Protein AF-A0A392NXJ1-F1 (afdb_monomer_lite)

Secondary structure (DSSP, 8-state):
-HHHHHHHHHHTS-----------TT--TT---HHHHHHHHHHTTHHHHHHHHHTS------HHHHHHHHGGG-HHHHHS---HHHHHHHHHHHTT--S----

Radius of gyration: 22.17 Å; chains: 1; bounding box: 43×48×48 Å

InterPro domains:
  IPR001609 Myosin head, motor domain-like [PF00063] (2-98)
  IPR001609 Myosin head, motor domain-like [PS51456] (1-103)
  IPR027417 P-loop containing nucleoside triphosphate hydrolase [SSF52540] (2-99)
  IPR036961 Kinesin motor domain superfamily [G3DSA:3.40.850.10] (1-56)

Foldseek 3Di:
DVVVVVVVVCVVDDDDDDQDFDQDPVPDPPHGDPVRRVVSCVVVCVVVVVVVCVVACVDDDDLVVQCVVQCVQPVVLVVPPDDSLSSNVVSCVSVVHDDDDRD

Structure (mmCIF, N/CA/C/O backbone):
data_AF-A0A392NXJ1-F1
#
_entry.id   AF-A0A392NXJ1-F1
#
loop_
_atom_site.group_PDB
_atom_site.id
_atom_site.type_symbol
_atom_site.label_atom_id
_atom_site.label_alt_id
_atom_site.label_comp_id
_atom_site.label_asym_id
_atom_site.label_entity_id
_atom_site.label_seq_id
_atom_site.pdbx_PDB_ins_code
_atom_site.Cartn_x
_atom_site.Cartn_y
_atom_site.Cartn_z
_atom_site.occupancy
_atom_site.B_iso_or_equiv
_atom_site.auth_seq_id
_atom_site.auth_comp_id
_atom_site.auth_asym_id
_atom_site.auth_atom_id
_atom_site.pdbx_PDB_model_num
ATOM 1 N N . MET A 1 1 ? -8.858 30.348 16.603 1.00 68.88 1 MET A N 1
ATOM 2 C CA . MET A 1 1 ? -7.390 30.394 16.418 1.00 68.88 1 MET A CA 1
ATOM 3 C C . MET A 1 1 ? -6.656 29.098 16.788 1.00 68.88 1 MET A C 1
ATOM 5 O O . MET A 1 1 ? -5.568 28.904 16.280 1.00 68.88 1 MET A O 1
ATOM 9 N N . GLN A 1 2 ? -7.218 28.182 17.593 1.00 89.00 2 GLN A N 1
ATOM 10 C CA . GLN A 1 2 ? -6.496 26.965 18.023 1.00 89.00 2 GLN A CA 1
ATOM 11 C C . GLN A 1 2 ? -6.303 25.906 16.918 1.00 89.00 2 GLN A C 1
ATOM 13 O O . GLN A 1 2 ? -5.207 25.379 16.763 1.00 89.00 2 GLN A O 1
ATOM 18 N N . LEU A 1 3 ? -7.334 25.618 16.108 1.00 93.81 3 LEU A N 1
ATOM 19 C CA . LEU A 1 3 ? -7.213 24.656 14.999 1.00 93.81 3 LEU A CA 1
ATOM 20 C C . LEU A 1 3 ? -6.197 25.117 13.944 1.00 93.81 3 LEU A C 1
ATOM 22 O O . LEU A 1 3 ? -5.436 24.309 13.427 1.00 93.81 3 LEU A O 1
ATOM 26 N N . GLN A 1 4 ? -6.169 26.417 13.646 1.00 95.50 4 GLN A N 1
ATOM 27 C CA . GLN A 1 4 ? -5.248 26.980 12.661 1.00 95.50 4 GLN A CA 1
ATOM 28 C C . GLN A 1 4 ? -3.784 26.810 13.095 1.00 95.50 4 GLN A C 1
ATOM 30 O O . GLN A 1 4 ? -2.984 26.304 12.320 1.00 95.50 4 GLN A O 1
ATOM 35 N N . GLN A 1 5 ? -3.462 27.133 14.351 1.00 95.94 5 GLN A N 1
ATOM 36 C CA . GLN A 1 5 ? -2.115 26.948 14.908 1.00 95.94 5 GLN A CA 1
ATOM 37 C C . GLN A 1 5 ? -1.674 25.475 14.901 1.00 95.94 5 GLN A C 1
ATOM 39 O O . GLN A 1 5 ? -0.517 25.162 14.613 1.00 95.94 5 GLN A O 1
ATOM 44 N N . LEU A 1 6 ? -2.604 24.552 15.176 1.00 95.25 6 LEU A N 1
ATOM 45 C CA . LEU A 1 6 ? -2.338 23.118 15.076 1.00 95.25 6 LEU A CA 1
ATOM 46 C C . LEU A 1 6 ? -2.014 22.710 13.631 1.00 95.25 6 LEU A C 1
ATOM 48 O O . LEU A 1 6 ? -1.036 22.005 13.405 1.00 95.25 6 LEU A O 1
ATOM 52 N N . MET A 1 7 ? -2.806 23.168 12.658 1.00 96.81 7 MET A N 1
ATOM 53 C CA . MET A 1 7 ? -2.574 22.865 11.242 1.00 96.81 7 MET A CA 1
ATOM 54 C C . MET A 1 7 ? -1.248 23.440 10.737 1.00 96.81 7 MET A C 1
ATOM 56 O O . MET A 1 7 ? -0.540 22.754 10.011 1.00 96.81 7 MET A O 1
ATOM 60 N N . GLU A 1 8 ? -0.879 24.656 11.148 1.00 96.31 8 GLU A N 1
ATOM 61 C CA . GLU A 1 8 ? 0.424 25.258 10.825 1.00 96.31 8 GLU A CA 1
ATOM 62 C C . GLU A 1 8 ? 1.582 24.386 11.332 1.00 96.31 8 GLU A C 1
ATOM 64 O O . GLU A 1 8 ? 2.517 24.101 10.585 1.00 96.31 8 GLU A O 1
ATOM 69 N N . THR A 1 9 ? 1.476 23.877 12.563 1.00 95.12 9 THR A N 1
ATOM 70 C CA . THR A 1 9 ? 2.484 22.976 13.139 1.00 95.12 9 THR A CA 1
ATOM 71 C C . THR A 1 9 ? 2.552 21.651 12.377 1.00 95.12 9 THR A C 1
ATOM 73 O O . THR A 1 9 ? 3.636 21.230 11.985 1.00 95.12 9 THR A O 1
ATOM 76 N N . LEU A 1 10 ? 1.409 21.010 12.106 1.00 95.75 10 LEU A N 1
ATOM 77 C CA . LEU A 1 10 ? 1.357 19.733 11.380 1.00 95.75 10 LEU A CA 1
ATOM 78 C C . LEU A 1 10 ? 1.879 19.847 9.941 1.00 95.75 10 LEU A C 1
ATOM 80 O O . LEU A 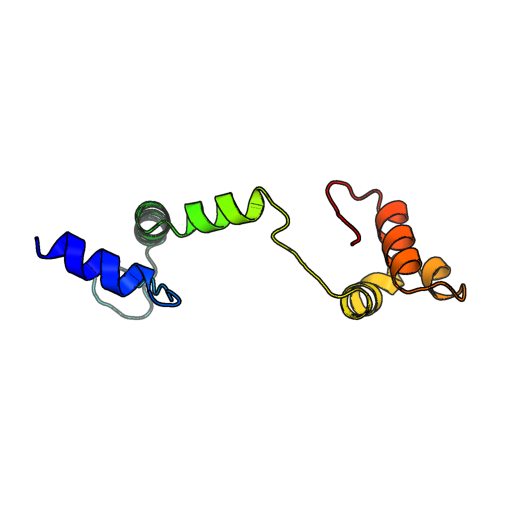1 10 ? 2.518 18.927 9.448 1.00 95.75 10 LEU A O 1
ATOM 84 N N . ASN A 1 11 ? 1.632 20.974 9.272 1.00 96.00 11 ASN A N 1
ATOM 85 C CA . ASN A 1 11 ? 2.108 21.208 7.907 1.00 96.00 11 ASN A CA 1
ATOM 86 C C . ASN A 1 11 ? 3.626 21.446 7.832 1.00 96.00 11 ASN A C 1
ATOM 88 O O . ASN A 1 11 ? 4.198 21.351 6.750 1.00 96.00 11 ASN A O 1
ATOM 92 N N . SER A 1 12 ? 4.276 21.762 8.957 1.00 96.81 12 SER A N 1
ATOM 93 C CA . SER A 1 12 ? 5.735 21.912 9.043 1.00 96.81 12 SER A CA 1
ATOM 94 C C . SER A 1 12 ? 6.488 20.600 9.301 1.00 96.81 12 SER A C 1
ATOM 96 O O . SER A 1 12 ? 7.715 20.617 9.399 1.00 96.81 12 SER A O 1
ATOM 98 N N . THR A 1 13 ? 5.786 19.468 9.417 1.00 96.94 13 THR A N 1
ATOM 99 C CA . THR A 1 13 ? 6.383 18.156 9.702 1.00 96.94 13 THR A CA 1
ATOM 100 C C . THR A 1 13 ? 6.087 17.139 8.602 1.00 96.94 13 THR A C 1
ATOM 102 O O . THR A 1 13 ? 5.290 17.378 7.697 1.00 96.94 13 THR A O 1
ATOM 105 N N . GLU A 1 14 ? 6.733 15.974 8.685 1.00 96.75 14 GLU A N 1
ATOM 106 C CA . GLU A 1 14 ? 6.352 14.801 7.901 1.00 96.75 14 GLU A CA 1
ATOM 107 C C . GLU A 1 14 ? 5.210 14.055 8.621 1.00 96.75 14 GLU A C 1
ATOM 109 O O . GLU A 1 14 ? 5.393 13.583 9.750 1.00 96.75 14 GLU A O 1
ATOM 114 N N . PRO A 1 15 ? 4.002 13.972 8.033 1.00 94.69 15 PRO A N 1
ATOM 115 C CA . PRO A 1 15 ? 2.863 13.373 8.708 1.00 94.69 15 PRO A CA 1
ATOM 116 C C . PRO A 1 15 ? 2.876 11.844 8.601 1.00 94.69 15 PRO A C 1
ATOM 118 O O . PRO A 1 15 ? 2.969 11.271 7.517 1.00 94.69 15 PRO A O 1
ATOM 121 N N . HIS A 1 16 ? 2.641 11.175 9.730 1.00 95.06 16 HIS A N 1
ATOM 122 C CA . HIS A 1 16 ? 2.374 9.738 9.788 1.00 95.06 16 HIS A CA 1
ATOM 123 C C . HIS A 1 16 ? 0.962 9.493 10.325 1.00 95.06 16 HIS A C 1
ATOM 125 O O . HIS A 1 16 ? 0.593 9.981 11.394 1.00 95.06 16 HIS A O 1
ATOM 131 N N . TYR A 1 17 ? 0.155 8.727 9.590 1.00 93.81 17 TYR A N 1
ATOM 132 C CA . TYR A 1 17 ? -1.248 8.487 9.931 1.00 93.81 17 TYR A CA 1
ATOM 133 C C . TYR A 1 17 ? -1.456 7.078 10.483 1.00 93.81 17 TYR A C 1
ATOM 135 O O . TYR A 1 17 ? -1.118 6.091 9.835 1.00 93.81 17 TYR A O 1
ATOM 143 N N . VAL A 1 18 ? -2.103 6.981 11.646 1.00 95.81 18 VAL A N 1
ATOM 144 C CA . VAL A 1 18 ? -2.552 5.712 12.237 1.00 95.81 18 VAL A CA 1
ATOM 145 C C . VAL A 1 18 ? -4.081 5.658 12.207 1.00 95.81 18 VAL A C 1
ATOM 147 O O . VAL A 1 18 ? -4.762 6.634 12.535 1.00 95.81 18 VAL A O 1
ATOM 150 N N . ARG A 1 19 ? -4.637 4.519 11.779 1.00 96.50 19 ARG A N 1
ATOM 151 C CA . ARG A 1 19 ? -6.084 4.256 11.742 1.00 96.50 19 ARG A CA 1
ATOM 152 C C . ARG A 1 19 ? -6.400 3.034 12.596 1.00 96.50 19 ARG A C 1
ATOM 154 O O . ARG A 1 19 ? -6.068 1.913 12.227 1.00 96.50 19 ARG A O 1
ATOM 161 N N . CYS A 1 20 ? -7.045 3.258 13.733 1.00 96.56 20 CYS A N 1
ATOM 162 C CA . CYS A 1 20 ? -7.501 2.183 14.607 1.00 96.56 20 CYS A CA 1
ATOM 163 C C . CYS A 1 20 ? -8.818 1.597 14.083 1.00 96.56 20 CYS A C 1
ATOM 165 O O . CYS A 1 20 ? -9.698 2.342 13.653 1.00 96.56 20 CYS A O 1
ATOM 167 N N . VAL A 1 21 ? -8.965 0.274 14.155 1.00 96.81 21 VAL A N 1
ATOM 168 C CA . VAL A 1 21 ? -10.184 -0.441 13.753 1.00 96.81 21 VAL A CA 1
ATOM 169 C C . VAL A 1 21 ? -10.705 -1.237 14.942 1.00 96.81 21 VAL A C 1
ATOM 171 O O . VAL A 1 21 ? -9.984 -2.051 15.518 1.00 96.81 21 VAL A O 1
ATOM 174 N N . LYS A 1 22 ? -11.969 -1.017 15.305 1.00 96.44 22 LYS A N 1
ATOM 175 C CA . LYS A 1 22 ? -12.661 -1.784 16.341 1.00 96.44 22 LYS A CA 1
ATOM 176 C C . LYS A 1 22 ? -13.252 -3.053 15.714 1.00 96.44 22 LYS A C 1
ATOM 178 O O . LYS A 1 22 ? -14.074 -2.926 14.801 1.00 96.44 22 LYS A O 1
ATOM 183 N N . PRO A 1 23 ? -12.878 -4.259 16.184 1.00 97.44 23 PRO A N 1
ATOM 184 C CA . PRO A 1 23 ? -13.254 -5.498 15.509 1.00 97.44 23 PRO A CA 1
ATOM 185 C C . PRO A 1 23 ? -14.715 -5.908 15.750 1.00 97.44 23 PRO A C 1
ATOM 187 O O . PRO A 1 23 ? -15.299 -6.586 14.914 1.00 97.44 23 PRO A O 1
ATOM 190 N N . ASN A 1 24 ? -15.311 -5.502 16.874 1.00 97.25 24 ASN A N 1
ATOM 191 C CA . ASN A 1 24 ? -16.710 -5.765 17.221 1.00 97.25 24 ASN A CA 1
ATOM 192 C C . ASN A 1 24 ? -17.212 -4.773 18.276 1.00 97.25 24 ASN A C 1
ATOM 194 O O . ASN A 1 24 ? -16.412 -4.175 18.999 1.00 97.25 24 ASN A O 1
ATOM 198 N N . ASN A 1 25 ? -18.531 -4.633 18.420 1.00 96.06 25 ASN A N 1
ATOM 199 C CA . ASN A 1 25 ? -19.120 -3.765 19.447 1.00 96.06 25 ASN A CA 1
ATOM 200 C C . ASN A 1 25 ? -19.299 -4.413 20.824 1.00 96.06 25 ASN A C 1
ATOM 202 O O . ASN A 1 25 ? -19.505 -3.691 21.797 1.00 96.06 25 ASN A O 1
ATOM 206 N N . LEU A 1 26 ? -19.141 -5.734 20.918 1.00 96.44 26 LEU A N 1
ATOM 207 C CA . LEU A 1 26 ? -19.263 -6.506 22.157 1.00 96.44 26 LEU A CA 1
ATOM 208 C C . LEU A 1 26 ? -18.055 -6.371 23.097 1.00 96.44 26 LEU A C 1
ATOM 210 O O . LEU A 1 26 ? -18.110 -6.876 24.216 1.00 96.44 26 LEU A O 1
ATOM 214 N N . LEU A 1 27 ? -16.975 -5.719 22.651 1.00 94.88 27 LEU A N 1
ATOM 215 C CA . LEU A 1 27 ? -15.715 -5.568 23.392 1.00 94.88 27 LEU A CA 1
ATOM 216 C C . LEU A 1 27 ? -15.082 -6.916 23.773 1.00 94.88 27 LEU A C 1
ATOM 218 O O . LEU A 1 27 ? -14.428 -7.038 24.806 1.00 94.88 27 LEU A O 1
ATOM 222 N N . LYS A 1 28 ? -15.274 -7.939 22.934 1.00 96.94 28 LYS A N 1
ATOM 223 C CA . LYS A 1 28 ? -14.734 -9.285 23.155 1.00 96.94 28 LYS A CA 1
ATOM 224 C C . LYS A 1 28 ? -13.594 -9.595 22.184 1.00 96.94 28 LYS A C 1
ATOM 226 O O . LYS A 1 28 ? -13.647 -9.167 21.030 1.00 96.94 28 LYS A O 1
ATOM 231 N N . PRO A 1 29 ? -12.570 -10.349 22.612 1.00 96.44 29 PRO A N 1
ATOM 232 C CA . PRO A 1 29 ? -11.519 -10.800 21.709 1.00 96.44 29 PRO A CA 1
ATOM 233 C C . PRO A 1 29 ? -12.066 -11.805 20.684 1.00 96.44 29 PRO A C 1
ATOM 235 O O . PRO A 1 29 ? -13.108 -12.419 20.903 1.00 96.44 29 PRO A O 1
ATOM 238 N N . ALA A 1 30 ? -11.344 -11.979 19.574 1.00 95.56 30 ALA A N 1
ATOM 239 C CA . ALA A 1 30 ? -11.614 -12.978 18.531 1.00 95.56 30 ALA A CA 1
ATOM 240 C C . ALA A 1 30 ? -12.986 -12.893 17.819 1.00 95.56 30 ALA A C 1
ATOM 242 O O . ALA A 1 30 ? -13.345 -13.805 17.080 1.00 95.56 30 ALA A O 1
ATOM 243 N N . ILE A 1 31 ? -13.732 -11.794 17.976 1.00 97.06 31 ILE A N 1
ATOM 244 C CA . ILE A 1 31 ? -14.963 -11.530 17.213 1.00 97.06 31 ILE A CA 1
ATOM 245 C C . ILE A 1 31 ? -14.679 -10.463 16.155 1.00 97.06 31 ILE A C 1
ATOM 247 O O . ILE A 1 31 ? -14.236 -9.365 16.494 1.00 97.06 31 ILE A O 1
ATOM 251 N N . PHE A 1 32 ? -14.966 -10.779 14.891 1.00 96.94 32 PHE A N 1
ATOM 252 C CA . PHE A 1 32 ? -14.759 -9.900 13.739 1.00 96.94 32 PHE A CA 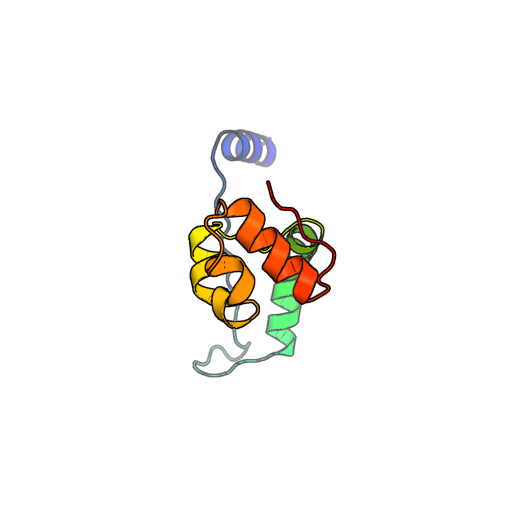1
ATOM 253 C C . PHE A 1 32 ? -16.093 -9.604 13.039 1.00 96.94 32 PHE A C 1
ATOM 255 O O . PHE A 1 32 ? -16.688 -10.476 12.408 1.00 96.94 32 PHE A O 1
ATOM 262 N N . GLU A 1 33 ? -16.564 -8.363 13.133 1.00 97.94 33 GLU A N 1
ATOM 263 C CA . GLU A 1 33 ? -17.812 -7.894 12.528 1.00 97.94 33 GLU A CA 1
ATOM 264 C C . GLU A 1 33 ? -17.524 -7.179 11.203 1.00 97.94 33 GLU A C 1
ATOM 266 O O . GLU A 1 33 ? -17.248 -5.978 11.163 1.00 97.94 33 GLU A O 1
ATOM 271 N N . ASN A 1 34 ? -17.612 -7.923 10.097 1.00 97.31 34 ASN A N 1
ATOM 272 C CA . ASN A 1 34 ? -17.232 -7.439 8.766 1.00 97.31 34 ASN A CA 1
ATOM 273 C C . ASN A 1 34 ? -17.927 -6.119 8.385 1.00 97.31 34 ASN A C 1
ATOM 275 O O . ASN A 1 34 ? -17.255 -5.170 7.996 1.00 97.31 34 ASN A O 1
ATOM 279 N N . VAL A 1 35 ? -19.249 -6.023 8.565 1.00 97.19 35 VAL A N 1
ATOM 280 C CA . VAL A 1 35 ? -20.028 -4.830 8.184 1.00 97.19 35 VAL A CA 1
ATOM 281 C C . VAL A 1 35 ? -19.520 -3.575 8.904 1.00 97.19 35 VAL A C 1
ATOM 283 O O . VAL A 1 35 ? -19.260 -2.555 8.263 1.00 97.19 35 VAL A O 1
ATOM 286 N N . ASN A 1 36 ? -19.299 -3.669 10.218 1.00 96.56 36 ASN A N 1
ATOM 287 C CA . ASN A 1 36 ? -18.830 -2.548 11.034 1.00 96.56 36 ASN A CA 1
ATOM 288 C C . ASN A 1 36 ? -17.396 -2.146 10.681 1.00 96.56 36 ASN A C 1
ATOM 290 O O . ASN A 1 36 ? -17.067 -0.960 10.652 1.00 96.56 36 ASN A O 1
ATOM 294 N N . ILE A 1 37 ? -16.530 -3.116 10.392 1.00 97.62 37 ILE A N 1
ATOM 295 C CA . ILE A 1 37 ? -15.149 -2.855 9.977 1.00 97.62 37 ILE A CA 1
ATOM 296 C C . ILE A 1 37 ? -15.117 -2.216 8.587 1.00 97.62 37 ILE A C 1
ATOM 298 O O . ILE A 1 37 ? -14.440 -1.211 8.390 1.00 97.62 37 ILE A O 1
ATOM 302 N N . MET A 1 38 ? -15.899 -2.726 7.636 1.00 97.88 38 MET A N 1
ATOM 303 C CA . MET A 1 38 ? -16.002 -2.149 6.295 1.00 97.88 38 MET A CA 1
ATOM 304 C C . MET A 1 38 ? -16.500 -0.703 6.334 1.00 97.88 38 MET A C 1
ATOM 306 O O . MET A 1 38 ? -15.980 0.142 5.603 1.00 97.88 38 MET A O 1
ATOM 310 N N . GLN A 1 39 ? -17.461 -0.390 7.207 1.00 97.56 39 GLN A N 1
ATOM 311 C CA . GLN A 1 39 ? -17.906 0.986 7.420 1.00 97.56 39 GLN A CA 1
ATOM 312 C C . GLN A 1 39 ? -16.783 1.865 7.991 1.00 97.56 39 GLN A C 1
ATOM 314 O O . GLN A 1 39 ? -16.552 2.956 7.474 1.00 97.56 39 GLN A O 1
ATOM 319 N N . GLN A 1 40 ? -16.034 1.384 8.989 1.00 97.94 40 GLN A N 1
ATOM 320 C CA . GLN A 1 40 ? -14.877 2.105 9.538 1.00 97.94 40 GLN A CA 1
ATOM 321 C C . GLN A 1 40 ? -13.796 2.366 8.478 1.00 97.94 40 GLN A C 1
ATOM 323 O O . GLN A 1 40 ? -13.269 3.472 8.410 1.00 97.94 40 GLN A O 1
ATOM 328 N N . LEU A 1 41 ? -13.491 1.396 7.611 1.00 98.06 41 LEU A N 1
ATOM 329 C CA . LEU A 1 41 ? -12.502 1.561 6.537 1.00 98.06 41 LEU A CA 1
ATOM 330 C C . LEU A 1 41 ? -12.941 2.589 5.482 1.00 98.06 41 LEU A C 1
ATOM 332 O O . LEU A 1 41 ? -12.098 3.307 4.939 1.00 98.06 41 LEU A O 1
ATOM 336 N N . ARG A 1 42 ? -14.249 2.685 5.207 1.00 97.19 42 ARG A N 1
ATOM 337 C CA . ARG A 1 42 ? -14.826 3.719 4.332 1.00 97.19 42 ARG A CA 1
ATOM 338 C C . ARG A 1 42 ? -14.755 5.096 4.986 1.00 97.19 42 ARG A C 1
ATOM 340 O O . ARG A 1 42 ? -14.133 5.997 4.436 1.00 97.19 42 ARG A O 1
ATOM 347 N N . CYS A 1 43 ? -15.345 5.248 6.172 1.00 96.62 43 CYS A N 1
ATOM 348 C CA . CYS A 1 43 ? -15.423 6.532 6.873 1.00 96.62 43 CYS A CA 1
ATOM 349 C C . CYS A 1 43 ? -14.047 7.045 7.330 1.00 96.62 43 CYS A C 1
ATOM 351 O O . CYS A 1 43 ? -13.820 8.248 7.355 1.00 96.62 43 CYS A O 1
ATOM 353 N N . GLY A 1 44 ? -13.114 6.146 7.658 1.00 95.38 44 GLY A N 1
ATOM 354 C CA . GLY A 1 44 ? -11.735 6.473 8.033 1.00 95.38 44 GLY A CA 1
ATOM 355 C C . GLY A 1 44 ? -10.816 6.806 6.851 1.00 95.38 44 GLY A C 1
ATOM 356 O O . GLY A 1 44 ? -9.634 7.092 7.066 1.00 95.38 44 GLY A O 1
ATOM 357 N N . GLY A 1 45 ? -11.334 6.748 5.618 1.00 96.06 45 GLY A N 1
ATOM 358 C CA . GLY A 1 45 ? -10.615 7.098 4.393 1.00 96.06 45 GLY A CA 1
ATOM 359 C C . GLY A 1 45 ? -9.601 6.056 3.918 1.00 96.06 45 GLY A C 1
ATOM 360 O O . GLY A 1 45 ? -8.859 6.331 2.982 1.00 96.06 45 GLY A O 1
ATOM 361 N N . VAL A 1 46 ? -9.552 4.860 4.518 1.00 97.31 46 VAL A N 1
ATOM 362 C CA . VAL A 1 46 ? -8.584 3.813 4.139 1.00 97.31 46 VAL A CA 1
ATOM 363 C C . VAL A 1 46 ? -8.853 3.317 2.721 1.00 97.31 46 VAL A C 1
ATOM 365 O O . VAL A 1 46 ? -7.939 3.263 1.903 1.00 97.31 46 VAL A O 1
ATOM 368 N N . LEU A 1 47 ? -10.114 3.006 2.400 1.00 97.06 47 LEU A N 1
ATOM 369 C CA . LEU A 1 47 ? -10.472 2.560 1.048 1.00 97.06 47 LEU A CA 1
ATOM 370 C C . LEU A 1 47 ? -10.281 3.667 0.007 1.00 97.06 47 LEU A C 1
ATOM 372 O O . LEU A 1 47 ? -9.918 3.389 -1.131 1.00 97.06 47 LEU A O 1
ATOM 376 N N . GLU A 1 48 ? -10.483 4.918 0.411 1.00 97.12 48 GLU A N 1
ATOM 377 C CA . GLU A 1 48 ? -10.300 6.073 -0.461 1.00 97.12 48 GLU A CA 1
ATOM 378 C C . GLU A 1 48 ? -8.817 6.335 -0.754 1.00 97.12 48 GLU A C 1
ATOM 380 O O . GLU A 1 48 ? -8.445 6.554 -1.903 1.00 97.12 48 GLU A O 1
ATOM 385 N N . ALA A 1 49 ? -7.947 6.210 0.251 1.00 95.25 49 ALA A N 1
ATOM 386 C CA . ALA A 1 49 ? -6.501 6.294 0.064 1.00 95.25 49 ALA A CA 1
ATOM 387 C C . ALA A 1 49 ? -5.983 5.196 -0.883 1.00 95.25 49 ALA A C 1
ATOM 389 O O . ALA A 1 49 ? -5.170 5.472 -1.766 1.00 95.25 49 ALA A O 1
ATOM 390 N N . ILE A 1 50 ? -6.498 3.967 -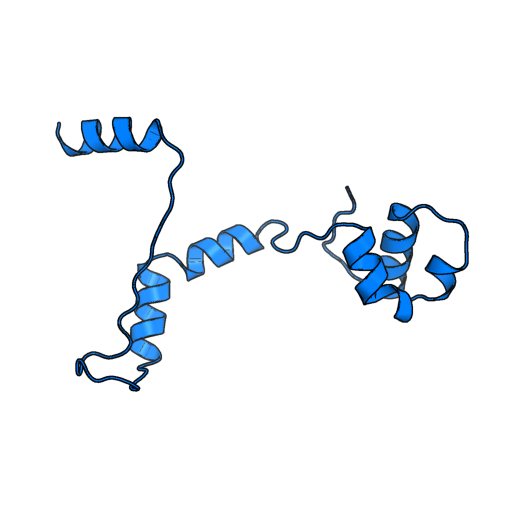0.750 1.00 95.31 50 ILE A N 1
ATOM 391 C CA . ILE A 1 50 ? -6.200 2.873 -1.687 1.00 95.31 50 ILE A CA 1
ATOM 392 C C . ILE A 1 50 ? -6.670 3.243 -3.098 1.00 95.31 50 ILE A C 1
ATOM 394 O O . ILE A 1 50 ? -5.898 3.121 -4.045 1.00 95.31 50 ILE A O 1
ATOM 398 N N . ARG A 1 51 ? -7.902 3.746 -3.245 1.00 96.50 51 ARG A N 1
ATOM 399 C CA . ARG A 1 51 ? -8.464 4.157 -4.539 1.00 96.50 51 ARG A CA 1
ATOM 400 C C . ARG A 1 51 ? -7.607 5.222 -5.226 1.00 96.50 51 ARG A C 1
ATOM 402 O O . ARG A 1 51 ? -7.337 5.098 -6.417 1.00 96.50 51 ARG A O 1
ATOM 409 N N . ILE A 1 52 ? -7.164 6.237 -4.483 1.00 95.56 52 ILE A N 1
ATOM 410 C CA . ILE A 1 52 ? -6.283 7.300 -4.989 1.00 95.56 52 ILE A CA 1
ATOM 411 C C . ILE A 1 52 ? -4.931 6.717 -5.419 1.00 95.56 52 ILE A C 1
ATOM 413 O O . ILE A 1 52 ? -4.458 7.024 -6.510 1.00 95.56 52 ILE A O 1
ATOM 417 N N . SER A 1 53 ? -4.336 5.829 -4.617 1.00 94.06 53 SER A N 1
ATOM 418 C CA . SER A 1 53 ? -3.080 5.147 -4.969 1.00 94.06 53 SER A CA 1
ATOM 419 C C . SER A 1 53 ? -3.210 4.324 -6.259 1.00 94.06 53 SER A C 1
ATOM 421 O O . SER A 1 53 ? -2.351 4.388 -7.141 1.00 94.06 53 SER A O 1
ATOM 423 N N . CYS A 1 54 ? -4.327 3.609 -6.418 1.00 93.25 54 CYS A N 1
ATOM 424 C CA . CYS A 1 54 ? -4.636 2.819 -7.609 1.00 93.25 54 CYS A CA 1
ATOM 425 C C . CYS A 1 54 ? -4.898 3.650 -8.872 1.00 93.25 54 CYS A C 1
ATOM 427 O O . CYS A 1 54 ? -4.826 3.092 -9.962 1.00 93.25 54 CYS A O 1
ATOM 429 N N . ALA A 1 55 ? -5.188 4.949 -8.756 1.00 93.06 55 ALA A N 1
ATOM 430 C CA . ALA A 1 55 ? -5.321 5.831 -9.917 1.00 93.06 55 ALA A CA 1
ATOM 431 C C . ALA A 1 55 ? -3.963 6.170 -10.568 1.00 93.06 55 ALA A C 1
ATOM 433 O O . ALA A 1 55 ? -3.934 6.671 -11.690 1.00 93.06 55 ALA A O 1
ATOM 434 N N . GLY A 1 56 ? -2.852 5.911 -9.870 1.00 91.81 56 GLY A N 1
ATOM 435 C CA . GLY A 1 56 ? -1.497 5.978 -10.414 1.00 91.81 56 GLY A CA 1
ATOM 436 C C . GLY A 1 56 ? -0.919 4.587 -10.698 1.00 91.81 56 GLY A C 1
ATOM 437 O O . GLY A 1 56 ? -1.592 3.709 -11.227 1.00 91.81 56 GLY A O 1
ATOM 438 N N . TYR A 1 57 ? 0.340 4.377 -10.303 1.00 91.88 57 TYR A N 1
ATOM 439 C CA . TYR A 1 57 ? 1.025 3.080 -10.360 1.00 91.88 57 TYR A CA 1
ATOM 440 C C . TYR A 1 57 ? 1.282 2.567 -8.933 1.00 91.88 57 TYR A C 1
ATOM 442 O O . TYR A 1 57 ? 2.342 2.859 -8.364 1.00 91.88 57 TYR A O 1
ATOM 450 N N . PRO A 1 58 ? 0.318 1.844 -8.324 1.00 92.50 58 PRO A N 1
ATOM 451 C CA . PRO A 1 58 ? 0.398 1.423 -6.922 1.00 92.50 58 PRO A CA 1
ATOM 452 C C . PRO A 1 58 ? 1.457 0.338 -6.691 1.00 92.50 58 PRO A C 1
ATOM 454 O O . PRO A 1 58 ? 1.964 0.189 -5.584 1.00 92.50 58 PRO A O 1
ATOM 457 N N . THR A 1 59 ? 1.799 -0.427 -7.732 1.00 91.94 59 THR A N 1
ATOM 458 C CA . THR A 1 59 ? 2.857 -1.440 -7.681 1.00 91.94 59 THR A CA 1
ATOM 459 C C . THR A 1 59 ? 4.107 -0.892 -8.351 1.00 91.94 59 THR A C 1
ATOM 461 O O . THR A 1 59 ? 4.083 -0.564 -9.534 1.00 91.94 59 THR A O 1
ATOM 464 N N . ARG A 1 60 ? 5.205 -0.826 -7.597 1.00 93.44 60 ARG A N 1
ATOM 465 C CA . ARG A 1 60 ? 6.531 -0.434 -8.083 1.00 93.44 60 ARG A CA 1
ATOM 466 C C . ARG A 1 60 ? 7.523 -1.504 -7.660 1.00 93.44 60 ARG A C 1
ATOM 468 O O . ARG A 1 60 ? 7.476 -1.953 -6.518 1.00 93.44 60 ARG A O 1
ATOM 475 N N . ARG A 1 61 ? 8.370 -1.943 -8.583 1.00 94.50 61 ARG A N 1
ATOM 476 C CA . ARG A 1 61 ? 9.383 -2.977 -8.347 1.00 94.50 61 ARG A CA 1
ATOM 477 C C . ARG A 1 61 ? 10.670 -2.555 -9.027 1.00 94.50 61 ARG A C 1
ATOM 479 O O . ARG A 1 61 ? 10.614 -1.974 -10.110 1.00 94.50 61 ARG A O 1
ATOM 486 N N . ALA A 1 62 ? 11.801 -2.861 -8.405 1.00 95.75 62 ALA A N 1
ATOM 487 C CA . ALA A 1 62 ? 13.083 -2.750 -9.085 1.00 95.75 62 ALA A CA 1
ATOM 488 C C . ALA A 1 62 ? 13.157 -3.781 -10.224 1.00 95.75 62 ALA A C 1
ATOM 490 O O . ALA A 1 62 ? 12.540 -4.848 -10.135 1.00 95.75 62 ALA A O 1
ATOM 491 N N . PHE A 1 63 ? 13.920 -3.487 -11.279 1.00 95.06 63 PHE A N 1
ATOM 492 C CA . PHE A 1 63 ? 14.040 -4.394 -12.425 1.00 95.06 63 PHE A CA 1
ATOM 493 C C . PHE A 1 63 ? 14.577 -5.762 -12.019 1.00 95.06 63 PHE A C 1
ATOM 495 O O . PHE A 1 63 ? 13.944 -6.768 -12.327 1.00 95.06 63 PHE A O 1
ATOM 502 N N . PHE A 1 64 ? 15.650 -5.804 -11.230 1.00 93.81 64 PHE A N 1
ATOM 503 C CA . PHE A 1 64 ? 16.178 -7.050 -10.680 1.00 93.81 64 PHE A CA 1
ATOM 504 C C . PHE A 1 64 ? 15.114 -7.901 -9.956 1.00 93.81 64 PHE A C 1
ATOM 506 O O . PHE A 1 64 ? 15.002 -9.098 -10.216 1.00 93.81 64 PHE A O 1
ATOM 513 N N . GLU A 1 65 ? 14.285 -7.308 -9.086 1.00 96.12 65 GLU A N 1
ATOM 514 C CA . GLU A 1 65 ? 13.227 -8.045 -8.371 1.00 96.12 65 GLU A CA 1
ATOM 515 C C . GLU A 1 65 ? 12.146 -8.574 -9.316 1.00 96.12 65 GLU A C 1
ATOM 517 O O . GLU A 1 65 ? 11.608 -9.667 -9.116 1.00 96.12 65 GLU A O 1
ATOM 522 N N . PHE A 1 66 ? 11.800 -7.784 -10.334 1.00 95.88 66 PHE A N 1
ATOM 523 C CA . PHE A 1 66 ? 10.841 -8.185 -11.352 1.00 95.88 66 PHE A CA 1
ATOM 524 C C . PHE A 1 66 ? 11.383 -9.360 -12.172 1.00 95.88 66 PHE A C 1
ATOM 526 O O . PHE A 1 66 ? 10.709 -10.382 -12.285 1.00 95.88 66 PHE A O 1
ATOM 533 N N . ILE A 1 67 ? 12.613 -9.257 -12.679 1.00 94.88 67 ILE A N 1
ATOM 534 C CA . ILE A 1 67 ? 13.257 -10.299 -13.485 1.00 94.88 67 ILE A CA 1
ATOM 535 C C . ILE A 1 67 ? 13.420 -11.576 -12.672 1.00 94.88 67 ILE A C 1
ATOM 537 O O . ILE A 1 67 ? 13.029 -12.639 -13.138 1.00 94.88 67 ILE A O 1
ATOM 541 N N . ASN A 1 68 ? 13.930 -11.486 -11.442 1.00 94.44 68 ASN A N 1
ATOM 542 C CA . ASN A 1 68 ? 14.107 -12.647 -10.570 1.00 94.44 68 ASN A CA 1
ATOM 543 C C . ASN A 1 68 ? 12.784 -13.412 -10.384 1.00 94.44 68 ASN A C 1
ATOM 545 O O . ASN A 1 68 ? 12.741 -14.636 -10.472 1.00 94.44 68 ASN A O 1
ATOM 549 N N . ARG A 1 69 ? 11.676 -12.682 -10.214 1.00 95.81 69 ARG A N 1
ATOM 550 C CA . ARG A 1 69 ? 10.355 -13.283 -10.026 1.00 95.81 69 ARG A CA 1
ATOM 551 C C . ARG A 1 69 ? 9.725 -13.824 -11.313 1.00 95.81 69 ARG A C 1
ATOM 553 O O . ARG A 1 69 ? 8.966 -14.788 -11.237 1.00 95.81 69 ARG A O 1
ATOM 560 N N . PHE A 1 70 ? 9.957 -13.178 -12.455 1.00 95.25 70 PHE A N 1
ATOM 561 C CA . PHE A 1 70 ? 9.167 -13.390 -13.674 1.00 95.25 70 PHE A CA 1
ATOM 562 C C . PHE A 1 70 ? 9.970 -13.868 -14.890 1.00 95.25 70 PHE A C 1
ATOM 564 O O . PHE A 1 70 ? 9.376 -14.089 -15.943 1.00 95.25 70 PHE A O 1
ATOM 571 N N . SER A 1 71 ? 11.279 -14.094 -14.764 1.00 93.44 71 SER A N 1
ATOM 572 C CA . SER A 1 71 ? 12.143 -14.618 -15.837 1.00 93.44 71 SER A CA 1
ATOM 573 C C . SER A 1 71 ? 11.616 -15.917 -16.447 1.00 93.44 71 SER A C 1
ATOM 575 O O . SER A 1 71 ? 11.679 -16.100 -17.657 1.00 93.44 71 SER A O 1
ATOM 577 N N . LEU A 1 72 ? 10.999 -16.778 -15.634 1.00 94.00 72 LEU A N 1
ATOM 578 C CA . LEU A 1 72 ? 10.386 -18.035 -16.076 1.00 94.00 72 LEU A CA 1
ATOM 579 C C . LEU A 1 72 ? 9.262 -17.851 -17.110 1.00 94.00 72 LEU A C 1
ATOM 581 O O . LEU A 1 72 ? 8.951 -18.788 -17.838 1.00 94.00 72 LEU A O 1
ATOM 585 N N . LEU A 1 73 ? 8.645 -16.667 -17.184 1.00 94.19 73 LEU A N 1
ATOM 586 C CA . LEU A 1 73 ? 7.600 -16.371 -18.169 1.00 94.19 73 LEU A CA 1
ATOM 587 C C . LEU A 1 73 ? 8.186 -16.105 -19.566 1.00 94.19 73 LEU A C 1
ATOM 589 O O . LEU A 1 73 ? 7.530 -16.371 -20.576 1.00 94.19 73 LEU A O 1
ATOM 593 N N . ALA A 1 74 ? 9.427 -15.619 -19.637 1.00 92.19 74 ALA A N 1
ATOM 594 C CA . ALA A 1 74 ? 10.158 -15.401 -20.882 1.00 92.19 74 ALA A CA 1
ATOM 595 C C . ALA A 1 74 ? 11.650 -15.761 -20.731 1.00 92.19 74 ALA A C 1
ATOM 597 O O . ALA A 1 74 ? 12.488 -14.857 -20.686 1.00 92.19 74 ALA A O 1
ATOM 598 N N . PRO A 1 75 ? 12.002 -17.060 -20.657 1.00 89.81 75 PRO A N 1
ATOM 599 C CA . PRO A 1 75 ? 13.398 -17.490 -20.535 1.00 89.81 75 PRO A CA 1
ATOM 600 C C . PRO A 1 75 ? 14.296 -16.924 -21.647 1.00 89.81 75 PRO A C 1
ATOM 602 O O . PRO A 1 75 ? 15.415 -16.475 -21.392 1.00 89.81 75 PRO A O 1
ATOM 605 N N . GLU A 1 76 ? 13.760 -16.807 -22.863 1.00 89.06 76 GLU A N 1
ATOM 606 C CA . GLU A 1 76 ? 14.451 -16.241 -24.022 1.00 89.06 76 GLU A CA 1
ATOM 607 C C . GLU A 1 76 ? 14.831 -14.758 -23.843 1.00 89.06 76 GLU A C 1
ATOM 609 O O . GLU A 1 76 ? 15.773 -14.263 -24.466 1.00 89.06 76 GLU A O 1
ATOM 614 N N . ALA A 1 77 ? 14.120 -14.027 -22.975 1.00 86.75 77 ALA A N 1
ATOM 615 C CA . ALA A 1 77 ? 14.429 -12.633 -22.677 1.00 86.75 77 ALA A CA 1
ATOM 616 C C . ALA A 1 77 ? 15.707 -12.508 -21.838 1.00 86.75 77 ALA A C 1
ATOM 618 O O . ALA A 1 77 ? 16.442 -11.533 -22.012 1.00 86.75 77 ALA A O 1
ATOM 619 N N . THR A 1 78 ? 15.970 -13.493 -20.971 1.00 81.25 78 THR A N 1
ATOM 620 C CA . THR A 1 78 ? 17.138 -13.547 -20.078 1.00 81.25 78 THR A CA 1
ATOM 621 C C . THR A 1 78 ? 18.371 -14.203 -20.694 1.00 81.25 78 THR A C 1
ATOM 623 O O . THR A 1 78 ? 19.478 -13.941 -20.237 1.00 81.25 78 THR A O 1
ATOM 626 N N . GLU A 1 79 ? 18.205 -15.043 -21.717 1.00 76.88 79 GLU A N 1
ATOM 627 C CA . GLU A 1 79 ? 19.320 -15.727 -22.394 1.00 76.88 79 GLU A CA 1
ATOM 628 C C . GLU A 1 79 ? 20.140 -14.791 -23.289 1.00 76.88 79 GLU A C 1
ATOM 630 O O . GLU A 1 79 ? 21.345 -14.964 -23.467 1.00 76.88 79 GLU A O 1
ATOM 635 N N . ALA A 1 80 ? 19.492 -13.774 -23.851 1.00 69.44 80 ALA A N 1
ATOM 636 C CA . ALA A 1 80 ? 20.183 -12.725 -24.578 1.00 69.44 80 ALA A CA 1
ATOM 637 C C . ALA A 1 80 ? 20.830 -11.747 -23.583 1.00 69.44 80 ALA A C 1
ATOM 639 O O . ALA A 1 80 ? 20.207 -11.381 -22.590 1.00 69.44 80 ALA A O 1
ATOM 640 N N . ASN A 1 81 ? 22.061 -11.307 -23.878 1.00 75.88 81 ASN A N 1
ATOM 641 C CA . ASN A 1 81 ? 22.884 -10.386 -23.076 1.00 75.88 81 ASN A CA 1
ATOM 642 C C . ASN A 1 81 ? 22.306 -8.949 -23.081 1.00 75.88 81 ASN A C 1
ATOM 644 O O . ASN A 1 81 ? 22.949 -7.996 -23.517 1.00 75.88 81 ASN 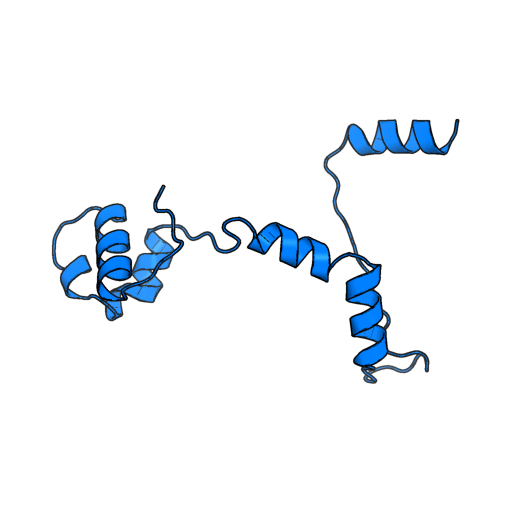A O 1
ATOM 648 N N . ASN A 1 82 ? 21.035 -8.831 -22.701 1.00 80.69 82 ASN A N 1
ATOM 649 C CA . ASN A 1 82 ? 20.250 -7.610 -22.658 1.00 80.69 82 ASN A CA 1
ATOM 650 C C . ASN A 1 82 ? 20.430 -6.928 -21.301 1.00 80.69 82 ASN A C 1
ATOM 652 O O . ASN A 1 82 ? 20.690 -7.578 -20.289 1.00 80.69 82 ASN A O 1
ATOM 656 N N . ASP A 1 83 ? 20.208 -5.621 -21.267 1.00 90.44 83 ASP A N 1
ATOM 657 C CA . ASP A 1 83 ? 20.065 -4.892 -20.016 1.00 90.44 83 ASP A CA 1
ATOM 658 C C . ASP A 1 83 ? 18.738 -5.238 -19.314 1.00 90.44 83 ASP A C 1
ATOM 660 O O . ASP A 1 83 ? 17.755 -5.656 -19.934 1.00 90.44 83 ASP A O 1
ATOM 664 N N . GLU A 1 84 ? 18.687 -5.042 -17.994 1.00 91.81 84 GLU A N 1
ATOM 665 C CA . GLU A 1 84 ? 17.526 -5.404 -17.169 1.00 91.81 84 GLU A CA 1
ATOM 666 C C . GLU A 1 84 ? 16.222 -4.752 -17.658 1.00 91.81 84 GLU A C 1
ATOM 668 O O . GLU A 1 84 ? 15.144 -5.353 -17.597 1.00 91.81 84 GLU A O 1
ATOM 673 N N . LYS A 1 85 ? 16.318 -3.533 -18.198 1.00 93.25 85 LYS A N 1
ATOM 674 C CA . LYS A 1 85 ? 15.176 -2.798 -18.739 1.00 93.25 85 LYS A CA 1
ATOM 675 C C . LYS A 1 85 ? 14.563 -3.517 -19.941 1.00 93.25 85 LYS A C 1
ATOM 677 O O . LYS A 1 85 ? 13.347 -3.724 -19.960 1.00 93.25 85 LYS A O 1
ATOM 682 N N . ALA A 1 86 ? 15.379 -3.944 -20.906 1.00 93.25 86 ALA A N 1
ATOM 683 C CA . ALA A 1 86 ? 14.898 -4.687 -22.066 1.00 93.25 86 ALA A CA 1
ATOM 684 C C . ALA A 1 86 ? 14.359 -6.070 -21.681 1.00 93.25 86 ALA A C 1
ATOM 686 O O . ALA A 1 86 ? 13.359 -6.510 -22.248 1.00 93.25 86 ALA A O 1
ATOM 687 N N . VAL A 1 87 ? 14.959 -6.745 -20.693 1.00 94.12 87 VAL A N 1
ATOM 688 C CA . VAL A 1 87 ? 14.420 -8.016 -20.173 1.00 94.12 87 VAL A CA 1
ATOM 689 C C . VAL A 1 87 ? 13.017 -7.809 -19.593 1.00 94.12 87 VAL A C 1
ATOM 691 O O . VAL A 1 87 ? 12.098 -8.555 -19.933 1.00 94.12 87 VAL A O 1
ATOM 694 N N . CYS A 1 88 ? 12.820 -6.771 -18.771 1.00 95.00 88 CYS A N 1
ATOM 695 C CA . CYS A 1 88 ? 11.505 -6.441 -18.220 1.00 95.00 88 CYS A CA 1
ATOM 696 C C . CYS A 1 88 ? 10.484 -6.148 -19.325 1.00 95.00 88 CYS A C 1
ATOM 698 O O . CYS A 1 88 ? 9.372 -6.670 -19.274 1.00 95.00 88 CYS A O 1
ATOM 700 N N . GLN A 1 89 ? 10.859 -5.352 -20.332 1.00 94.25 89 GLN A N 1
ATOM 701 C CA . GLN A 1 89 ? 9.986 -5.035 -21.467 1.00 94.25 89 GLN A CA 1
ATOM 702 C C . GLN A 1 89 ? 9.568 -6.292 -22.229 1.00 94.25 89 GLN A C 1
ATOM 704 O O . GLN A 1 89 ? 8.375 -6.510 -22.407 1.00 94.25 89 GLN A O 1
ATOM 709 N N . LYS A 1 90 ? 10.512 -7.172 -22.574 1.00 94.12 90 LYS A N 1
ATOM 710 C CA . LYS A 1 90 ? 10.217 -8.430 -23.277 1.00 94.12 90 LYS A CA 1
ATOM 711 C C . LYS A 1 90 ? 9.273 -9.337 -22.491 1.00 94.12 90 LYS A C 1
ATOM 713 O O . LYS A 1 90 ? 8.353 -9.905 -23.072 1.00 94.12 90 LYS A O 1
ATOM 718 N N . ILE A 1 91 ? 9.470 -9.463 -21.175 1.00 94.75 91 ILE A N 1
ATOM 719 C CA . ILE A 1 91 ? 8.560 -10.237 -20.315 1.00 94.75 91 ILE A CA 1
ATOM 720 C C . ILE A 1 91 ? 7.152 -9.622 -20.345 1.00 94.75 91 ILE A C 1
ATOM 722 O O . ILE A 1 91 ? 6.172 -10.347 -20.507 1.00 94.75 91 ILE A O 1
ATOM 726 N N . LEU A 1 92 ? 7.038 -8.297 -20.200 1.00 95.44 92 LEU A N 1
ATOM 727 C CA . LEU A 1 92 ? 5.750 -7.593 -20.187 1.00 95.44 92 LEU A CA 1
ATOM 728 C C . LEU A 1 92 ? 5.022 -7.684 -21.537 1.00 95.44 92 LEU A C 1
ATOM 730 O O . LEU A 1 92 ? 3.815 -7.925 -21.557 1.00 95.44 92 LEU A O 1
ATOM 734 N N . GLU A 1 93 ? 5.753 -7.541 -22.642 1.00 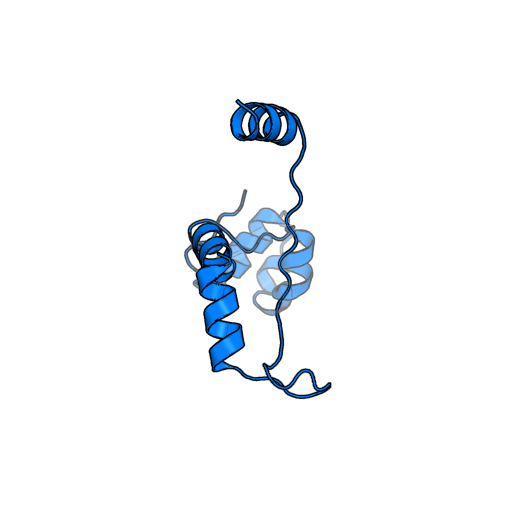94.19 93 GLU A N 1
ATOM 735 C CA . GLU A 1 93 ? 5.243 -7.649 -24.012 1.00 94.19 93 GLU A CA 1
ATOM 736 C C . GLU A 1 93 ? 4.773 -9.070 -24.328 1.00 94.19 93 GLU A C 1
ATOM 738 O O . GLU A 1 93 ? 3.664 -9.246 -24.828 1.00 94.19 93 GLU A O 1
ATOM 743 N N . LYS A 1 94 ? 5.561 -10.094 -23.968 1.00 94.50 94 LYS A N 1
ATOM 744 C CA . LYS A 1 94 ? 5.189 -11.504 -24.164 1.00 94.50 94 LYS A CA 1
ATOM 745 C C . LYS A 1 94 ? 3.914 -11.881 -23.407 1.00 94.50 94 LYS A C 1
ATOM 747 O O . LYS A 1 94 ? 3.151 -12.721 -23.870 1.00 94.50 94 LYS A O 1
ATOM 752 N N . MET A 1 95 ? 3.695 -11.282 -22.237 1.00 95.25 95 MET A N 1
ATOM 753 C CA . MET A 1 95 ? 2.490 -11.493 -21.427 1.00 95.25 95 MET A CA 1
ATOM 754 C C . MET A 1 95 ? 1.319 -10.583 -21.835 1.00 95.25 95 MET A C 1
ATOM 756 O O . MET A 1 95 ? 0.284 -10.603 -21.170 1.00 95.25 95 MET A O 1
ATOM 760 N N . GLU A 1 96 ? 1.481 -9.768 -22.884 1.00 94.56 96 GLU A N 1
ATOM 761 C CA . GLU A 1 96 ? 0.474 -8.831 -23.405 1.00 94.56 96 GLU A CA 1
ATOM 762 C C . GLU A 1 96 ? -0.103 -7.883 -22.336 1.00 94.56 96 GLU A C 1
ATOM 764 O O . GLU A 1 96 ? -1.264 -7.456 -22.393 1.00 94.56 96 GLU A O 1
ATOM 769 N N . LEU A 1 97 ? 0.710 -7.537 -21.333 1.00 94.00 97 LEU A N 1
ATOM 770 C CA . LEU A 1 97 ? 0.273 -6.682 -20.236 1.00 94.00 97 LEU A CA 1
ATOM 771 C C . LEU A 1 97 ? 0.120 -5.232 -20.710 1.00 94.00 97 LEU A C 1
ATOM 773 O O . LEU A 1 97 ? 0.845 -4.745 -21.571 1.00 94.00 97 LEU A O 1
ATOM 777 N N . LYS A 1 98 ? -0.842 -4.513 -20.128 1.00 91.12 98 LYS A N 1
ATOM 778 C CA . LYS A 1 98 ? -1.112 -3.095 -20.416 1.00 91.12 98 LYS A CA 1
ATOM 779 C C . LYS A 1 98 ? -1.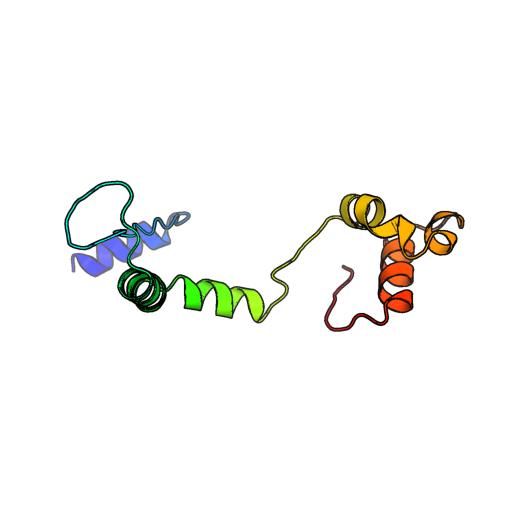098 -2.287 -19.124 1.00 91.12 98 LYS A C 1
ATOM 781 O O . LYS A 1 98 ? -1.262 -2.844 -18.042 1.00 91.12 98 LYS A O 1
ATOM 786 N N . GLY A 1 99 ? -0.928 -0.969 -19.240 1.00 89.81 99 GLY A N 1
ATOM 787 C CA . GLY A 1 99 ? -0.960 -0.066 -18.085 1.00 89.81 99 GLY A CA 1
ATOM 788 C C . GLY A 1 99 ? 0.264 -0.187 -17.174 1.00 89.81 99 GLY A C 1
ATOM 789 O O . GLY A 1 99 ? 0.137 -0.043 -15.963 1.00 89.81 99 GLY A O 1
ATOM 790 N N . TYR A 1 100 ? 1.438 -0.471 -17.745 1.00 93.06 100 TYR A N 1
ATOM 791 C CA . TYR A 1 100 ? 2.722 -0.437 -17.045 1.00 93.06 100 TYR A CA 1
ATOM 792 C C . TYR A 1 100 ? 3.570 0.746 -17.520 1.00 93.06 100 TYR A C 1
ATOM 794 O O . TYR A 1 100 ? 3.377 1.269 -18.617 1.00 93.06 100 TYR A O 1
ATOM 802 N N . GLN A 1 101 ? 4.556 1.127 -16.710 1.00 92.88 101 GLN A N 1
ATOM 803 C CA . GLN A 1 101 ? 5.573 2.099 -17.089 1.00 92.88 101 GLN A CA 1
ATOM 804 C C . GLN A 1 101 ? 6.952 1.577 -16.683 1.00 92.88 101 GLN A C 1
ATOM 806 O O . GLN A 1 101 ? 7.173 1.238 -15.523 1.00 92.88 101 GLN A O 1
ATOM 811 N N . VAL A 1 102 ? 7.868 1.508 -17.650 1.00 90.81 102 VAL A N 1
ATOM 812 C CA . VAL A 1 102 ? 9.266 1.107 -17.438 1.00 90.81 102 VAL A CA 1
ATOM 813 C C . VAL A 1 102 ? 10.122 2.373 -17.477 1.00 90.81 102 VAL A C 1
ATOM 815 O O . VAL A 1 102 ? 10.408 2.893 -18.559 1.00 90.81 102 VAL A O 1
ATOM 818 N N . LEU A 1 103 ? 10.460 2.894 -16.296 1.00 85.06 103 LEU A N 1
ATOM 819 C CA . LEU A 1 103 ? 11.236 4.127 -16.116 1.00 85.06 103 LEU A CA 1
ATOM 820 C C . LEU A 1 103 ? 12.734 3.847 -16.210 1.00 85.06 103 LEU A C 1
ATOM 822 O O . LEU A 1 103 ? 13.229 3.055 -15.391 1.00 85.06 103 LEU A O 1
#

Sequence (103 aa):
MQLQQLMETLNSTEPHYVRCVKPNNLLKPAIFENVNIMQQLRCGGVLEAIRISCAGYPTRRAFFEFINRFSLLAPEATEANNDEKAVCQKILEKMELKGYQVL

pLDDT: mean 93.65, std 5.23, range [68.88, 98.06]

Organism: NCBI:txid97028